Protein AF-A0A8T4Y6J2-F1 (afdb_monomer)

Radius of gyration: 19.79 Å; Cα contacts (8 Å, |Δi|>4): 107; chains: 1; bounding box: 49×29×44 Å

Foldseek 3Di:
DQDPVNVCCVPPVVPPDDDPPPPCPVPDPPPPPPVVPQPPPLPLVVLVQFPDKDFAPPDFDFFQAPRRRDTDGGRIWTQGPVRDIGDHDPVSVVSSVCVVVVPD

Mean predicted aligned error: 16.56 Å

Secondary structure (DSSP, 8-state):
---HHHHHHHHHSTT----------TT------------S---HHHHTTEEEEEE-TT--EEEE-TTT--EEEE-EEEEETT--EEEE-HHHHHHHHHHHTT--

Sequence (104 aa):
EITTEELYNRHFLSETSPRANISLNANKASFSENASKLDEKADFNYLRNFKAVYWSDGYYGWHPCAVCGQTKLTSWQAETFQSEKVWLCEDCKEAWEKQQAGAT

Nearest PDB structures (foldseek):
  1f9p-assembly1_A  TM=5.234E-01  e=3.543E-01  Homo sapiens
  4hcs-assembly1_A  TM=5.384E-01  e=3.081E+00  Danio rerio
  8ebw-assembly1_E  TM=5.032E-01  e=3.296E+00  Homo sapiens
  5x15-assembly1_C-2  TM=3.542E-01  e=2.516E+00  Streptomyces coelicolor A3(2)
  8t5c-assembly1_c  TM=1.832E-01  e=2.197E+00  Lassa virus Josiah

Structure (mmCIF, N/CA/C/O backbone):
data_AF-A0A8T4Y6J2-F1
#
_entry.id   AF-A0A8T4Y6J2-F1
#
loop_
_atom_site.group_PDB
_atom_site.id
_atom_site.type_symbol
_atom_site.label_atom_id
_atom_site.label_alt_id
_atom_site.label_comp_id
_atom_site.label_asym_id
_atom_site.label_entity_id
_atom_site.label_seq_id
_atom_site.pdbx_PDB_ins_code
_atom_site.Cartn_x
_atom_site.Cartn_y
_atom_site.Cartn_z
_atom_site.occupancy
_atom_site.B_iso_or_equiv
_atom_site.auth_seq_id
_atom_site.auth_comp_id
_atom_site.auth_asym_id
_atom_site.auth_atom_id
_atom_site.pdbx_PDB_model_num
ATOM 1 N N . GLU A 1 1 ? 35.914 -0.478 8.372 1.00 59.00 1 GLU A N 1
ATOM 2 C CA . GLU A 1 1 ? 34.498 -0.265 8.010 1.00 59.00 1 GLU A CA 1
ATOM 3 C C . GLU A 1 1 ? 34.465 0.593 6.761 1.00 59.00 1 GLU A C 1
ATOM 5 O O . GLU A 1 1 ? 35.320 1.460 6.651 1.00 59.00 1 GLU A O 1
ATOM 10 N N . ILE A 1 2 ? 33.574 0.298 5.816 1.00 67.62 2 ILE A N 1
ATOM 11 C CA . ILE A 1 2 ? 33.400 1.110 4.603 1.00 67.62 2 ILE A CA 1
ATOM 12 C C . ILE A 1 2 ? 32.377 2.189 4.937 1.00 67.62 2 ILE A C 1
ATOM 14 O O . ILE A 1 2 ? 31.308 1.869 5.466 1.00 67.62 2 ILE A O 1
ATOM 18 N N . THR A 1 3 ? 32.708 3.450 4.679 1.00 79.62 3 THR A N 1
ATOM 19 C CA . THR A 1 3 ? 31.803 4.563 4.983 1.00 79.62 3 THR A CA 1
ATOM 20 C C . THR A 1 3 ? 30.677 4.645 3.951 1.00 79.62 3 THR A C 1
ATOM 22 O O . THR A 1 3 ? 30.785 4.167 2.819 1.00 79.62 3 THR A O 1
ATOM 25 N N . THR A 1 4 ? 29.561 5.266 4.322 1.00 69.81 4 THR A N 1
ATOM 26 C CA . THR A 1 4 ? 28.406 5.458 3.430 1.00 69.81 4 THR A CA 1
ATOM 27 C C . THR A 1 4 ? 28.779 6.249 2.167 1.00 69.81 4 THR A C 1
ATOM 29 O O . THR A 1 4 ? 28.243 6.002 1.089 1.00 69.81 4 THR A O 1
ATOM 32 N N . GLU A 1 5 ? 29.752 7.155 2.283 1.00 71.19 5 GLU A N 1
ATOM 33 C CA . GLU A 1 5 ? 30.307 7.935 1.171 1.00 71.19 5 GLU A CA 1
ATOM 34 C C . GLU A 1 5 ? 31.140 7.069 0.217 1.00 71.19 5 GLU A C 1
ATOM 36 O O . GLU A 1 5 ? 31.055 7.226 -1.003 1.00 71.19 5 GLU A O 1
ATOM 41 N N . GLU A 1 6 ? 31.902 6.105 0.741 1.00 69.81 6 GLU A N 1
ATOM 42 C CA . GLU A 1 6 ? 32.647 5.151 -0.085 1.00 69.81 6 GLU A CA 1
ATOM 43 C C . GLU A 1 6 ? 31.713 4.238 -0.890 1.00 69.81 6 GLU A C 1
ATOM 45 O O . GLU A 1 6 ? 32.006 3.933 -2.048 1.00 69.81 6 GLU A O 1
ATOM 50 N N . LEU A 1 7 ? 30.564 3.849 -0.328 1.00 68.19 7 LEU A N 1
ATOM 51 C CA . LEU A 1 7 ? 29.528 3.095 -1.046 1.00 68.19 7 LEU A CA 1
ATOM 52 C C . LEU A 1 7 ? 28.888 3.916 -2.175 1.00 68.19 7 LEU A C 1
ATOM 54 O O . LEU A 1 7 ? 28.740 3.400 -3.286 1.00 68.19 7 LEU A O 1
ATOM 58 N N . TYR A 1 8 ? 28.568 5.191 -1.926 1.00 68.56 8 TYR A N 1
ATOM 59 C CA . TYR A 1 8 ? 28.017 6.086 -2.950 1.00 68.56 8 TYR A CA 1
ATOM 60 C C . TYR A 1 8 ? 28.987 6.261 -4.125 1.00 68.56 8 TYR A C 1
ATOM 62 O O . TYR A 1 8 ? 28.618 6.059 -5.283 1.00 68.56 8 TYR A O 1
ATOM 70 N N . ASN A 1 9 ? 30.257 6.542 -3.831 1.00 69.94 9 ASN A N 1
ATOM 71 C CA . ASN A 1 9 ? 31.271 6.760 -4.862 1.00 69.94 9 ASN A CA 1
ATOM 72 C C . ASN A 1 9 ? 31.520 5.509 -5.716 1.00 69.94 9 ASN A C 1
ATOM 74 O O . ASN A 1 9 ? 31.772 5.623 -6.915 1.00 69.94 9 ASN A O 1
ATOM 78 N N . ARG A 1 10 ? 31.409 4.309 -5.134 1.00 68.31 10 ARG A N 1
ATOM 79 C CA . ARG A 1 10 ? 31.625 3.053 -5.866 1.00 68.31 10 ARG A CA 1
ATOM 80 C C . ARG A 1 10 ? 30.508 2.734 -6.856 1.00 68.31 10 ARG A C 1
ATOM 82 O O . ARG A 1 10 ? 30.796 2.196 -7.923 1.00 68.31 10 ARG A O 1
ATOM 89 N N . HIS A 1 11 ? 29.263 3.052 -6.506 1.00 60.81 11 HIS A N 1
ATOM 90 C CA . HIS A 1 11 ? 28.095 2.751 -7.337 1.00 60.81 11 HIS A CA 1
ATOM 91 C C . HIS A 1 11 ? 27.742 3.868 -8.319 1.00 60.81 11 HIS A C 1
ATOM 93 O O . HIS A 1 11 ? 27.241 3.571 -9.396 1.00 60.81 11 HIS A O 1
ATOM 99 N N . PHE A 1 12 ? 28.010 5.129 -7.972 1.00 55.31 12 PHE A N 1
ATOM 100 C CA . PHE A 1 12 ? 27.549 6.271 -8.763 1.00 55.31 12 PHE A CA 1
ATOM 101 C C . PHE A 1 12 ? 28.602 6.807 -9.748 1.00 55.31 12 PHE A C 1
ATOM 103 O O . PHE A 1 12 ? 28.254 7.298 -10.815 1.00 55.31 12 PHE A O 1
ATOM 110 N N . LEU A 1 13 ? 29.901 6.692 -9.439 1.00 51.41 13 LEU A N 1
ATOM 111 C CA . LEU A 1 13 ? 30.976 7.201 -10.312 1.00 51.41 13 LEU A CA 1
ATOM 112 C C . LEU A 1 13 ? 31.568 6.136 -11.250 1.00 51.41 13 LEU A C 1
ATOM 114 O O . LEU A 1 13 ? 32.409 6.447 -12.091 1.00 51.41 13 LEU A O 1
ATOM 118 N N . SER A 1 14 ? 31.132 4.881 -11.143 1.00 52.12 14 SER A N 1
ATOM 119 C CA . SER A 1 14 ? 31.537 3.807 -12.059 1.00 52.12 14 SER A CA 1
ATOM 120 C C . SER A 1 14 ? 30.815 3.858 -13.417 1.00 52.12 14 SER A C 1
ATOM 122 O O . SER A 1 14 ? 31.233 3.164 -14.342 1.00 52.12 14 SER A O 1
ATOM 124 N N . GLU A 1 15 ? 29.813 4.731 -13.588 1.00 49.94 15 GLU A N 1
ATOM 125 C CA . GLU A 1 15 ? 29.132 4.966 -14.873 1.00 49.94 15 GLU A CA 1
ATOM 126 C C . GLU A 1 15 ? 29.803 6.024 -15.766 1.00 49.94 15 GLU A C 1
ATOM 128 O O . GLU A 1 15 ? 29.390 6.223 -16.909 1.00 49.94 15 GLU A O 1
ATOM 133 N N . THR A 1 16 ? 30.877 6.682 -15.321 1.00 52.53 16 THR A N 1
ATOM 134 C CA . THR A 1 16 ? 31.616 7.619 -16.181 1.00 52.53 16 THR A CA 1
ATOM 135 C C . THR A 1 16 ? 32.820 6.944 -16.829 1.00 52.53 16 THR A C 1
ATOM 137 O O . THR A 1 16 ? 33.964 7.174 -16.440 1.00 52.53 16 THR A O 1
ATOM 140 N N . SER A 1 17 ? 32.565 6.126 -17.854 1.00 42.00 17 SER A N 1
ATOM 141 C CA . SER A 1 17 ? 33.572 5.751 -18.856 1.00 42.00 17 SER A CA 1
ATOM 142 C C . SER A 1 17 ? 33.170 6.310 -20.234 1.00 42.00 17 SER A C 1
ATOM 144 O O . SER A 1 17 ? 31.980 6.362 -20.552 1.00 42.00 17 SER A O 1
ATOM 146 N N . PRO A 1 18 ? 34.119 6.817 -21.044 1.00 51.56 18 PRO A N 1
ATOM 147 C CA . PRO A 1 18 ? 33.834 7.823 -22.057 1.00 51.56 18 PRO A CA 1
ATOM 148 C C . PRO A 1 18 ? 33.393 7.240 -23.409 1.00 51.56 18 PRO A C 1
ATOM 150 O O . PRO A 1 18 ? 34.020 6.339 -23.958 1.00 51.56 18 PRO A O 1
ATOM 153 N N . ARG A 1 19 ? 32.382 7.898 -23.996 1.00 47.06 19 ARG A N 1
ATOM 154 C CA . ARG A 1 19 ? 31.975 7.877 -25.417 1.00 47.06 19 ARG A CA 1
ATOM 155 C C . ARG A 1 19 ? 31.461 6.542 -25.975 1.00 47.06 19 ARG A C 1
ATOM 157 O O . ARG A 1 19 ? 32.092 5.926 -26.829 1.00 47.06 19 ARG A O 1
ATOM 164 N N . ALA A 1 20 ? 30.202 6.228 -25.671 1.00 37.78 20 ALA A N 1
ATOM 165 C CA . ALA A 1 20 ? 29.337 5.602 -26.668 1.00 37.78 20 ALA A CA 1
ATOM 166 C C . ALA A 1 20 ? 28.809 6.705 -27.602 1.00 37.78 20 ALA A C 1
ATOM 168 O O . ALA A 1 20 ? 28.093 7.615 -27.188 1.00 37.78 20 ALA A O 1
ATOM 169 N N . ASN A 1 21 ? 29.230 6.657 -28.861 1.00 46.78 21 ASN A N 1
ATOM 170 C CA . ASN A 1 21 ? 28.839 7.580 -29.919 1.00 46.78 21 ASN A CA 1
ATOM 171 C C . ASN A 1 21 ? 27.387 7.270 -30.332 1.00 46.78 21 ASN A C 1
ATOM 173 O O . ASN A 1 21 ? 27.146 6.573 -31.316 1.00 46.78 21 ASN A O 1
ATOM 177 N N . ILE A 1 22 ? 26.408 7.707 -29.535 1.00 48.09 22 ILE A N 1
ATOM 178 C CA . ILE A 1 22 ? 24.990 7.559 -29.875 1.00 48.09 22 ILE A CA 1
ATOM 179 C C . ILE A 1 22 ? 24.653 8.675 -30.862 1.00 48.09 22 ILE A C 1
ATOM 181 O O . ILE A 1 22 ? 24.348 9.805 -30.487 1.00 48.09 22 ILE A O 1
ATOM 185 N N . SER A 1 23 ? 24.743 8.353 -32.151 1.00 48.44 23 SER A N 1
ATOM 186 C CA . SER A 1 23 ? 24.109 9.149 -33.196 1.00 48.44 23 SER A CA 1
ATOM 187 C C . SER A 1 23 ? 22.598 9.116 -32.950 1.00 48.44 23 SER A C 1
ATOM 189 O O . SER A 1 23 ? 21.931 8.118 -33.223 1.00 48.44 23 SER A O 1
ATOM 191 N N . LEU A 1 24 ? 22.068 10.195 -32.373 1.00 47.94 24 LEU A N 1
ATOM 192 C CA . LEU A 1 24 ? 20.635 10.453 -32.263 1.00 47.94 24 LEU A CA 1
ATOM 193 C C . LEU A 1 24 ? 20.075 10.688 -33.672 1.00 47.94 24 LEU A C 1
ATOM 195 O O . LEU A 1 24 ? 19.904 11.821 -34.116 1.00 47.94 24 LEU A O 1
ATOM 199 N N . ASN A 1 25 ? 19.803 9.608 -34.406 1.00 47.19 25 ASN A N 1
ATOM 200 C CA . ASN A 1 25 ? 18.888 9.681 -35.535 1.00 47.19 25 ASN A CA 1
ATOM 201 C C . ASN A 1 25 ? 17.474 9.815 -34.957 1.00 47.19 25 ASN A C 1
ATOM 203 O O . ASN A 1 25 ? 16.967 8.889 -34.322 1.00 47.19 25 ASN A O 1
ATOM 207 N N . ALA A 1 26 ? 16.853 10.972 -35.174 1.00 50.19 26 ALA A N 1
ATOM 208 C CA . ALA A 1 26 ? 15.570 11.385 -34.605 1.00 50.19 26 ALA A CA 1
ATOM 209 C C . ALA A 1 26 ? 14.345 10.556 -35.058 1.00 50.19 26 ALA A C 1
ATOM 211 O O . ALA A 1 26 ? 13.217 10.991 -34.869 1.00 50.19 26 ALA A O 1
ATOM 212 N N . ASN A 1 27 ? 14.526 9.372 -35.651 1.00 55.94 27 ASN A N 1
ATOM 213 C CA . ASN A 1 27 ? 13.451 8.625 -36.308 1.00 55.94 27 ASN A CA 1
ATOM 214 C C . ASN A 1 27 ? 13.409 7.130 -35.970 1.00 55.94 27 ASN A C 1
ATOM 216 O O . ASN A 1 27 ? 13.091 6.325 -36.845 1.00 55.94 27 ASN A O 1
ATOM 220 N N . LYS A 1 28 ? 13.739 6.715 -34.737 1.00 49.72 28 LYS A N 1
ATOM 221 C CA . LYS A 1 28 ? 13.500 5.320 -34.307 1.00 49.72 28 LYS A CA 1
ATOM 222 C C . LYS A 1 28 ? 13.508 5.114 -32.788 1.00 49.72 28 LYS A C 1
ATOM 224 O O . LYS A 1 28 ? 14.211 4.260 -32.268 1.00 49.72 28 LYS A O 1
ATOM 229 N N . ALA A 1 29 ? 12.661 5.846 -32.073 1.00 39.41 29 ALA A N 1
ATOM 230 C CA . ALA A 1 29 ? 12.007 5.254 -30.913 1.00 39.41 29 ALA A CA 1
ATOM 231 C C . ALA A 1 29 ? 10.658 4.745 -31.421 1.00 39.41 29 ALA A C 1
ATOM 233 O O . ALA A 1 29 ? 9.731 5.534 -31.586 1.00 39.41 29 ALA A O 1
ATOM 234 N N . SER A 1 30 ? 10.542 3.450 -31.743 1.00 46.19 30 SER A N 1
ATOM 235 C CA . SER A 1 30 ? 9.203 2.867 -31.798 1.00 46.19 30 SER A CA 1
ATOM 236 C C . SER A 1 30 ? 8.719 2.812 -30.357 1.00 46.19 30 SER A C 1
ATOM 238 O O . SER A 1 30 ? 8.945 1.836 -29.638 1.00 46.19 30 SER A O 1
ATOM 240 N N . PHE A 1 31 ? 8.086 3.898 -29.930 1.00 43.91 31 PHE A N 1
ATOM 241 C CA . PHE A 1 31 ? 7.017 3.820 -28.962 1.00 43.91 31 PHE A CA 1
ATOM 242 C C . PHE A 1 31 ? 6.026 2.804 -29.532 1.00 43.91 31 PHE A C 1
ATOM 244 O O . PHE A 1 31 ? 5.147 3.134 -30.320 1.00 43.91 31 PHE A O 1
ATOM 251 N N . SER A 1 32 ? 6.184 1.529 -29.177 1.00 44.53 32 SER A N 1
ATOM 252 C CA . SER A 1 32 ? 4.999 0.692 -29.069 1.00 44.53 32 SER A CA 1
ATOM 253 C C . SER A 1 32 ? 4.294 1.191 -27.816 1.00 44.53 32 SER A C 1
ATOM 255 O O . SER A 1 32 ? 4.417 0.643 -26.724 1.00 44.53 32 SER A O 1
ATOM 257 N N . GLU A 1 33 ? 3.630 2.335 -27.986 1.00 49.75 33 GLU A N 1
ATOM 258 C CA . GLU A 1 33 ? 2.515 2.757 -27.167 1.00 49.75 33 GLU A CA 1
ATOM 259 C C . GLU A 1 33 ? 1.485 1.633 -27.244 1.00 49.75 33 GLU A C 1
ATOM 261 O O . GLU A 1 33 ? 0.511 1.685 -27.983 1.00 49.75 33 GLU A O 1
ATOM 266 N N . ASN A 1 34 ? 1.662 0.634 -26.389 1.00 47.72 34 ASN A N 1
ATOM 267 C CA . ASN A 1 34 ? 0.523 0.130 -25.653 1.00 47.72 34 ASN A CA 1
ATOM 268 C C . ASN A 1 34 ? 0.303 1.097 -24.487 1.00 47.72 34 ASN A C 1
ATOM 270 O O . ASN A 1 34 ? 0.324 0.720 -23.317 1.00 47.72 34 ASN A O 1
ATOM 274 N N . ALA A 1 35 ? 0.107 2.376 -24.827 1.00 50.06 35 ALA A N 1
ATOM 275 C CA . ALA A 1 35 ? -0.655 3.290 -24.011 1.00 50.06 35 ALA A CA 1
ATOM 276 C C . ALA A 1 35 ? -2.084 2.747 -24.058 1.00 50.06 35 ALA A C 1
ATOM 278 O O . ALA A 1 35 ? -2.935 3.209 -24.818 1.00 50.06 35 ALA A O 1
ATOM 279 N N . SER A 1 36 ? -2.323 1.687 -23.283 1.00 45.03 36 SER A N 1
ATOM 280 C CA . SER A 1 36 ? -3.648 1.334 -2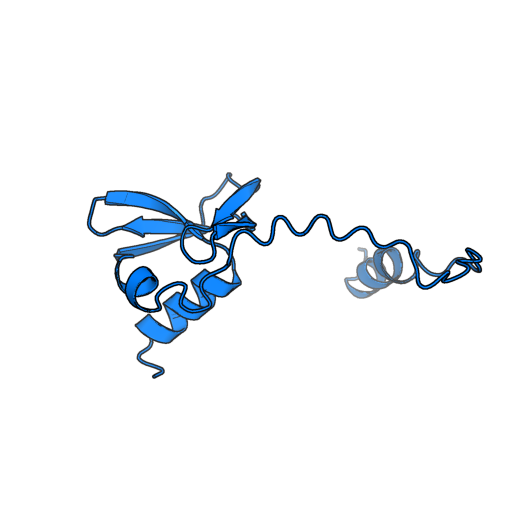2.808 1.00 45.03 36 SER A CA 1
ATOM 281 C C . SER A 1 36 ? -4.118 2.569 -22.076 1.00 45.03 36 SER A C 1
ATOM 283 O O . SER A 1 36 ? -3.752 2.747 -20.921 1.00 45.03 36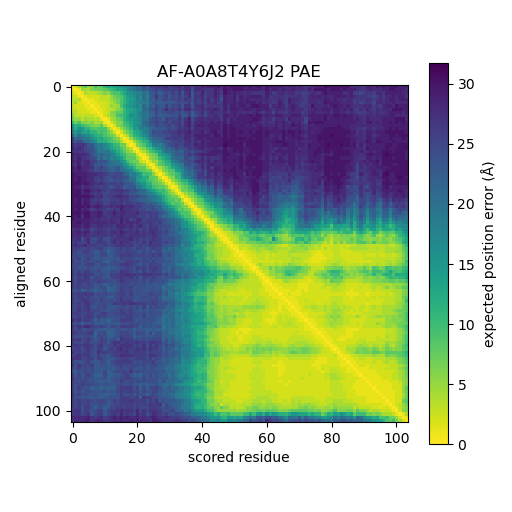 SER A O 1
ATOM 285 N N . LYS A 1 37 ? -4.774 3.455 -22.834 1.00 46.91 37 LYS A N 1
ATOM 286 C CA . LYS A 1 37 ? -5.488 4.665 -22.452 1.00 46.91 37 LYS A CA 1
ATOM 287 C C . LYS A 1 37 ? -5.592 4.740 -20.931 1.00 46.91 37 LYS A C 1
ATOM 289 O O . LYS A 1 37 ? -6.535 4.209 -20.351 1.00 46.91 37 LYS A O 1
ATOM 294 N N . LEU A 1 38 ? -4.547 5.282 -20.301 1.00 47.28 38 LEU A N 1
ATOM 295 C CA . LEU A 1 38 ? -4.550 5.533 -18.873 1.00 47.28 38 LEU A CA 1
ATOM 296 C C . LEU A 1 38 ? -5.553 6.654 -18.746 1.00 47.28 38 LEU A C 1
ATOM 298 O O . LEU A 1 38 ? -5.265 7.795 -19.098 1.00 47.28 38 LEU A O 1
ATOM 302 N N . ASP A 1 39 ? -6.773 6.285 -18.384 1.00 42.12 39 ASP A N 1
ATOM 303 C CA . ASP A 1 39 ? -7.766 7.242 -17.963 1.00 42.12 39 ASP A CA 1
ATOM 304 C C . ASP A 1 39 ? -7.083 8.052 -16.853 1.00 42.12 39 ASP A C 1
ATOM 306 O O . ASP A 1 39 ? -6.783 7.525 -15.783 1.00 42.12 39 ASP A O 1
ATOM 310 N N . GLU A 1 40 ? -6.735 9.312 -17.135 1.00 48.19 40 GLU A N 1
ATOM 311 C CA . GLU A 1 40 ? -6.107 10.250 -16.186 1.00 48.19 40 GLU A CA 1
ATOM 312 C C . GLU A 1 40 ? -7.012 10.541 -14.972 1.00 48.19 40 GLU A C 1
ATOM 314 O O . GLU A 1 40 ? -6.689 11.357 -14.112 1.00 48.19 40 GLU A O 1
ATOM 319 N N . LYS A 1 41 ? -8.140 9.835 -14.866 1.00 44.88 41 LYS A N 1
ATOM 320 C CA . LYS A 1 41 ? -8.897 9.605 -13.647 1.00 44.88 41 LYS A CA 1
ATOM 321 C C . LYS A 1 41 ? -8.773 8.142 -13.227 1.00 44.88 41 LYS A C 1
ATOM 323 O O . LYS A 1 41 ? -9.778 7.455 -13.071 1.00 44.88 41 LYS A O 1
ATOM 328 N N . ALA A 1 42 ? -7.551 7.667 -12.981 1.00 50.12 42 ALA A N 1
ATOM 329 C CA . ALA A 1 42 ? -7.361 6.591 -12.016 1.00 50.12 42 ALA A CA 1
ATOM 330 C C . ALA A 1 42 ? -7.970 7.111 -10.711 1.00 50.12 42 ALA A C 1
ATOM 332 O O . ALA A 1 42 ? -7.404 7.965 -10.029 1.00 50.12 42 ALA A O 1
ATOM 333 N N . ASP A 1 43 ? -9.226 6.727 -10.518 1.00 54.34 43 ASP A N 1
ATOM 334 C CA . ASP A 1 43 ? -10.216 7.413 -9.713 1.00 54.34 43 ASP A CA 1
ATOM 335 C C . ASP A 1 43 ? -9.624 7.648 -8.324 1.00 54.34 43 ASP A C 1
ATOM 337 O O . ASP A 1 43 ? -9.296 6.694 -7.619 1.00 54.34 43 ASP A O 1
ATOM 341 N N . PHE A 1 44 ? -9.492 8.902 -7.885 1.00 53.59 44 PHE A N 1
ATOM 342 C CA . PHE A 1 44 ? -9.147 9.194 -6.488 1.00 53.59 44 PHE A CA 1
ATOM 343 C C . PHE A 1 44 ? -10.126 8.500 -5.517 1.00 53.59 44 PHE A C 1
ATOM 345 O O . PHE A 1 44 ? -9.788 8.257 -4.360 1.00 53.59 44 PHE A O 1
ATOM 352 N N . ASN A 1 45 ? -11.312 8.113 -6.007 1.00 60.09 45 ASN A N 1
ATOM 353 C CA . ASN A 1 45 ? -12.261 7.240 -5.324 1.00 60.09 45 ASN A CA 1
ATOM 354 C C . ASN A 1 45 ? -11.724 5.830 -5.034 1.00 60.09 45 ASN A C 1
ATOM 356 O O . ASN A 1 45 ? -12.109 5.244 -4.027 1.00 60.09 45 ASN A O 1
ATOM 360 N N . TYR A 1 46 ? -10.834 5.276 -5.859 1.00 67.69 46 TYR A N 1
ATOM 361 C CA . TYR A 1 46 ? -10.312 3.922 -5.670 1.00 67.69 46 TYR A CA 1
ATOM 362 C C . TYR A 1 46 ? -9.414 3.816 -4.432 1.00 67.69 46 TYR A C 1
ATOM 364 O O . TYR A 1 46 ? -9.457 2.814 -3.725 1.00 67.69 46 TYR A O 1
ATOM 372 N N . LEU A 1 47 ? -8.675 4.882 -4.103 1.00 74.75 47 LEU A N 1
ATOM 373 C CA . LEU A 1 47 ? -7.867 4.949 -2.879 1.00 74.75 47 LEU A CA 1
ATOM 374 C C . LEU A 1 47 ? -8.737 4.860 -1.613 1.00 74.75 47 LEU A C 1
ATOM 376 O O . LEU A 1 47 ? -8.324 4.256 -0.624 1.00 74.75 47 LEU A O 1
ATOM 380 N N . ARG A 1 48 ? -9.979 5.363 -1.661 1.00 73.88 48 ARG A N 1
ATOM 381 C CA . ARG A 1 48 ? -10.936 5.269 -0.544 1.00 73.88 48 ARG A CA 1
ATOM 382 C C . ARG A 1 48 ? -11.454 3.855 -0.298 1.00 73.88 48 ARG A C 1
ATOM 384 O O . ARG A 1 48 ? -12.039 3.610 0.750 1.00 73.88 48 ARG A O 1
ATOM 391 N N . ASN A 1 49 ? -11.250 2.927 -1.233 1.00 81.56 49 ASN A N 1
ATOM 392 C CA . ASN A 1 49 ? -11.695 1.542 -1.082 1.00 81.56 49 ASN A CA 1
ATOM 393 C C . ASN A 1 49 ? -10.719 0.688 -0.260 1.00 81.56 49 ASN A C 1
ATOM 395 O O . ASN A 1 49 ? -11.039 -0.465 0.050 1.00 81.56 49 ASN A O 1
ATOM 399 N N . PHE A 1 50 ? -9.551 1.227 0.105 1.00 87.88 50 PHE A N 1
ATOM 400 C CA . PHE A 1 50 ? -8.588 0.536 0.956 1.00 87.88 50 PHE A CA 1
ATOM 401 C C . PHE A 1 50 ? -8.868 0.802 2.429 1.00 87.88 50 PHE A C 1
ATOM 403 O O . PHE A 1 50 ? -8.853 1.938 2.901 1.00 87.88 50 PHE A O 1
ATOM 410 N N . LYS A 1 51 ? -9.078 -0.289 3.158 1.00 88.62 51 LYS A N 1
ATOM 411 C CA . LYS A 1 51 ? -9.264 -0.317 4.605 1.00 88.62 51 LYS A CA 1
ATOM 412 C C . LYS A 1 51 ? -7.930 -0.173 5.335 1.00 88.62 51 LYS A C 1
ATOM 414 O O . LYS A 1 51 ? -7.862 0.491 6.365 1.00 88.62 51 LYS A O 1
ATOM 419 N N . ALA A 1 52 ? -6.883 -0.808 4.816 1.00 89.44 52 ALA A N 1
ATOM 420 C CA . ALA A 1 52 ? -5.543 -0.760 5.385 1.00 89.44 52 ALA A CA 1
ATOM 421 C C . ALA A 1 52 ? -4.487 -0.960 4.297 1.00 89.44 52 ALA A C 1
ATOM 423 O O . ALA A 1 52 ? -4.718 -1.699 3.341 1.00 89.44 52 ALA A O 1
ATOM 424 N N . VAL A 1 53 ? -3.322 -0.343 4.481 1.00 91.75 53 VAL A N 1
ATOM 425 C CA . VAL A 1 53 ? -2.119 -0.561 3.670 1.00 91.75 53 VAL A CA 1
ATOM 426 C C . VAL A 1 53 ? -0.994 -0.980 4.607 1.00 91.75 53 VAL A C 1
ATOM 428 O O . VAL A 1 53 ? -0.812 -0.376 5.663 1.00 91.75 53 VAL A O 1
ATOM 431 N N . TYR A 1 54 ? -0.267 -2.031 4.249 1.00 93.00 54 TYR A N 1
ATOM 432 C CA . TYR A 1 54 ? 0.804 -2.596 5.061 1.00 93.00 54 TYR A CA 1
ATOM 433 C C . TYR A 1 54 ? 1.955 -3.10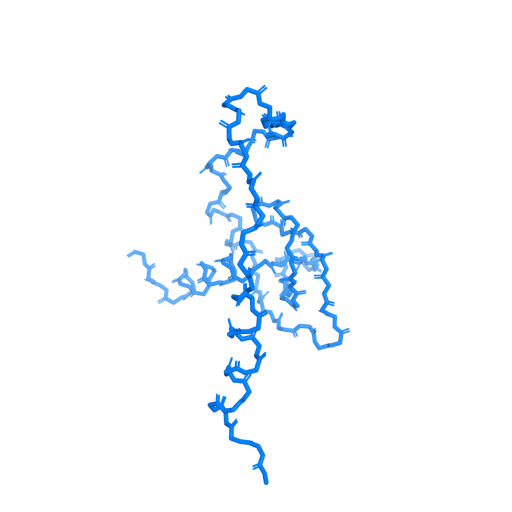1 4.196 1.00 93.00 54 TYR A C 1
ATOM 435 O O . TYR A 1 54 ? 1.798 -3.428 3.017 1.00 93.00 54 TYR A O 1
ATOM 443 N N . TRP A 1 55 ? 3.133 -3.159 4.810 1.00 92.88 55 TRP A N 1
ATOM 444 C CA . TRP A 1 55 ? 4.312 -3.756 4.205 1.00 92.88 55 TRP A CA 1
ATOM 445 C C . TRP A 1 55 ? 4.216 -5.282 4.280 1.00 92.88 55 TRP A C 1
ATOM 447 O O . TRP A 1 55 ? 3.913 -5.837 5.338 1.00 92.88 55 TRP A O 1
ATOM 457 N N . SER A 1 56 ? 4.445 -5.965 3.160 1.00 91.94 56 SER A N 1
ATOM 458 C CA . SER A 1 56 ? 4.460 -7.424 3.089 1.00 91.94 56 SER A CA 1
ATOM 459 C C . SER A 1 56 ? 5.897 -7.936 3.180 1.00 91.94 56 SER A C 1
ATOM 461 O O . SER A 1 56 ? 6.630 -7.983 2.189 1.00 91.94 56 SER A O 1
ATOM 463 N N . ASP A 1 57 ? 6.306 -8.321 4.389 1.00 87.88 57 ASP A N 1
ATOM 464 C CA . ASP A 1 57 ? 7.630 -8.895 4.621 1.00 87.88 57 ASP A CA 1
ATOM 465 C C . ASP A 1 57 ? 7.825 -10.187 3.818 1.00 87.88 57 ASP A C 1
ATOM 467 O O . ASP A 1 57 ? 6.993 -11.095 3.833 1.00 87.88 57 ASP A O 1
ATOM 471 N N . GLY A 1 58 ? 8.950 -10.269 3.105 1.00 83.75 58 GLY A N 1
ATOM 472 C CA . GLY A 1 58 ? 9.301 -11.423 2.273 1.00 83.75 58 GLY A CA 1
ATOM 473 C C . GLY A 1 58 ? 8.722 -11.404 0.856 1.00 83.75 58 GLY A C 1
ATOM 474 O O . GLY A 1 58 ? 9.035 -12.303 0.077 1.00 83.75 58 GLY A O 1
ATOM 475 N N . TYR A 1 59 ? 7.948 -10.379 0.488 1.00 80.50 59 TYR A N 1
ATOM 476 C CA . TYR A 1 59 ? 7.402 -10.227 -0.860 1.00 80.50 59 TYR A CA 1
ATOM 477 C C . TYR A 1 59 ? 7.835 -8.895 -1.466 1.00 80.50 59 TYR A C 1
ATOM 479 O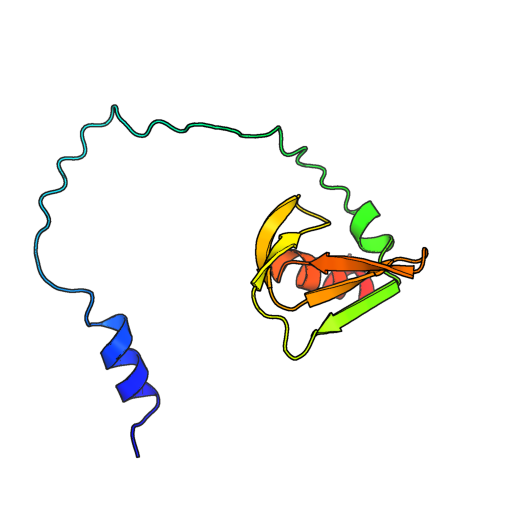 O . TYR A 1 59 ? 7.136 -7.893 -1.354 1.00 80.50 59 TYR A O 1
ATOM 487 N N . TYR A 1 60 ? 9.006 -8.886 -2.104 1.00 86.44 60 TYR A N 1
ATOM 488 C CA . TYR A 1 60 ? 9.487 -7.762 -2.908 1.00 86.44 60 TYR A CA 1
ATOM 489 C C . TYR A 1 60 ? 9.613 -8.209 -4.357 1.00 86.44 60 TYR A C 1
ATOM 491 O O . TYR A 1 60 ? 10.459 -9.039 -4.698 1.00 86.44 60 TYR A O 1
ATOM 499 N N . GLY A 1 61 ? 8.728 -7.696 -5.203 1.00 90.88 61 GLY A N 1
ATOM 500 C CA . GLY A 1 61 ? 8.609 -8.153 -6.577 1.00 90.88 61 GLY A CA 1
ATOM 501 C C . GLY A 1 61 ? 7.917 -7.140 -7.471 1.00 90.88 61 GLY A C 1
ATOM 502 O O . GLY A 1 61 ? 7.442 -6.093 -7.031 1.00 90.88 61 GLY A O 1
ATOM 503 N N . TRP A 1 62 ? 7.908 -7.442 -8.766 1.00 91.75 62 TRP A N 1
ATOM 504 C CA . TRP A 1 62 ? 7.170 -6.663 -9.748 1.00 91.75 62 TRP A CA 1
ATOM 505 C C . TRP A 1 62 ? 5.696 -7.035 -9.663 1.00 91.75 62 TRP A C 1
ATOM 507 O O . TRP A 1 62 ? 5.310 -8.148 -10.026 1.00 91.75 62 TRP A O 1
ATOM 517 N N . HIS A 1 63 ? 4.879 -6.101 -9.187 1.00 92.12 63 HIS A N 1
ATOM 518 C CA . HIS A 1 63 ? 3.446 -6.301 -9.026 1.00 92.12 63 HIS A CA 1
ATOM 519 C C . HIS A 1 63 ? 2.655 -5.194 -9.734 1.00 92.12 63 HIS A C 1
ATOM 521 O O . HIS A 1 63 ? 3.083 -4.034 -9.745 1.00 92.12 63 HIS A O 1
ATOM 527 N N . PRO A 1 64 ? 1.501 -5.521 -10.342 1.00 91.12 64 PRO A N 1
ATOM 528 C CA . PRO A 1 64 ? 0.605 -4.516 -10.896 1.00 91.12 64 PRO A CA 1
ATOM 529 C C . PRO A 1 64 ? -0.037 -3.711 -9.764 1.00 91.12 64 PRO A C 1
ATOM 531 O O . PRO A 1 64 ? -0.647 -4.275 -8.856 1.00 91.12 64 PRO A O 1
ATOM 534 N N . CYS A 1 65 ? 0.092 -2.387 -9.819 1.00 90.25 65 CYS A N 1
ATOM 535 C CA . CYS A 1 65 ? -0.561 -1.498 -8.868 1.00 90.25 65 CYS A CA 1
ATOM 536 C C . CYS A 1 65 ? -2.070 -1.458 -9.129 1.00 90.25 65 CYS A C 1
ATOM 538 O O . CYS A 1 65 ? -2.500 -1.154 -10.240 1.00 90.25 65 CYS A O 1
ATOM 540 N N . ALA A 1 66 ? -2.880 -1.683 -8.098 1.00 89.00 66 ALA A N 1
ATOM 541 C CA . ALA A 1 66 ? -4.336 -1.680 -8.222 1.00 89.00 66 ALA A CA 1
ATOM 542 C C . ALA A 1 66 ? -4.949 -0.294 -8.484 1.00 89.00 66 ALA A C 1
ATOM 544 O O . ALA A 1 66 ? -6.102 -0.214 -8.885 1.00 89.00 66 ALA A O 1
ATOM 545 N N . VAL A 1 67 ? -4.197 0.789 -8.256 1.00 88.44 67 VAL A N 1
ATOM 546 C CA . VAL A 1 67 ? -4.668 2.169 -8.463 1.00 88.44 67 VAL A CA 1
ATOM 547 C C . VAL A 1 67 ? -4.296 2.665 -9.854 1.00 88.44 67 VAL A C 1
ATOM 549 O O . VAL A 1 67 ? -5.166 3.027 -10.634 1.00 88.44 67 VAL A O 1
AT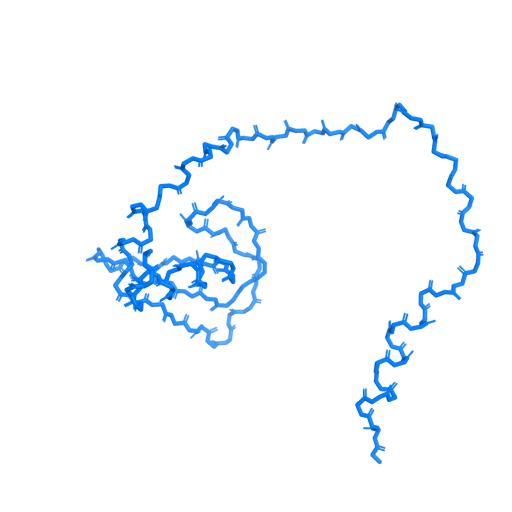OM 552 N N . CYS A 1 68 ? -3.000 2.681 -10.184 1.00 86.88 68 CYS A N 1
ATOM 553 C CA . CYS A 1 68 ? -2.520 3.235 -11.455 1.00 86.88 68 CYS A CA 1
ATOM 554 C C . CYS A 1 68 ? -2.363 2.189 -12.570 1.00 86.88 68 CYS A C 1
ATOM 556 O O . CYS A 1 68 ? -1.989 2.540 -13.687 1.00 86.88 68 CYS A O 1
ATOM 558 N N . GLY A 1 69 ? -2.568 0.901 -12.278 1.00 87.00 69 GLY A N 1
ATOM 559 C CA . GLY A 1 69 ? -2.436 -0.202 -13.237 1.00 87.00 69 GLY A CA 1
ATOM 560 C C . GLY A 1 69 ? -1.000 -0.512 -13.678 1.00 87.00 69 GLY A C 1
ATOM 561 O O . GLY A 1 69 ? -0.761 -1.530 -14.324 1.00 87.00 69 GLY A O 1
ATOM 562 N N . GLN A 1 70 ? -0.025 0.334 -13.334 1.00 86.56 70 GLN A N 1
ATOM 563 C CA . GLN A 1 70 ? 1.369 0.147 -13.727 1.00 86.56 70 GLN A CA 1
ATOM 564 C C . GLN A 1 70 ? 2.022 -0.972 -12.917 1.00 86.56 70 GLN A C 1
ATOM 566 O O . GLN A 1 70 ? 1.854 -1.052 -11.698 1.00 86.56 70 GLN A O 1
ATOM 571 N N . THR A 1 71 ? 2.809 -1.813 -13.589 1.00 90.69 71 THR A N 1
ATOM 572 C CA . THR A 1 71 ? 3.627 -2.827 -12.915 1.00 90.69 71 THR A CA 1
ATOM 573 C C . THR A 1 71 ? 4.879 -2.166 -12.364 1.00 90.69 71 THR A C 1
ATOM 575 O O . THR A 1 71 ? 5.686 -1.627 -13.120 1.00 90.69 71 THR A O 1
ATOM 578 N N . LYS A 1 72 ? 5.026 -2.182 -11.041 1.00 91.50 72 LYS A N 1
ATOM 579 C CA . LYS A 1 72 ? 6.134 -1.545 -10.326 1.00 91.50 72 LYS A CA 1
ATOM 580 C C . LYS A 1 72 ? 6.706 -2.510 -9.297 1.00 91.50 72 LYS A C 1
ATOM 582 O O . LYS A 1 72 ? 6.019 -3.410 -8.817 1.00 91.50 72 LYS A O 1
ATOM 587 N N . LEU A 1 73 ? 7.977 -2.317 -8.977 1.00 90.81 73 LEU A N 1
ATOM 588 C CA . LEU A 1 73 ? 8.640 -3.040 -7.906 1.00 90.81 73 LEU A CA 1
ATOM 589 C C . LEU A 1 73 ? 8.090 -2.533 -6.565 1.00 90.81 73 LEU A C 1
ATOM 591 O O . LEU A 1 73 ? 8.178 -1.338 -6.283 1.00 90.81 73 LEU A O 1
ATOM 595 N N . THR A 1 74 ? 7.461 -3.404 -5.779 1.00 91.69 74 THR A N 1
ATOM 596 C CA . THR A 1 74 ? 6.810 -3.009 -4.522 1.00 91.69 74 THR A CA 1
ATOM 597 C C . THR A 1 74 ? 6.697 -4.174 -3.541 1.00 91.69 74 THR A C 1
ATOM 599 O O . THR A 1 74 ? 6.680 -5.337 -3.941 1.00 91.69 74 THR A O 1
ATOM 602 N N . SER A 1 75 ? 6.590 -3.838 -2.256 1.00 93.44 75 SER A N 1
ATOM 603 C CA . 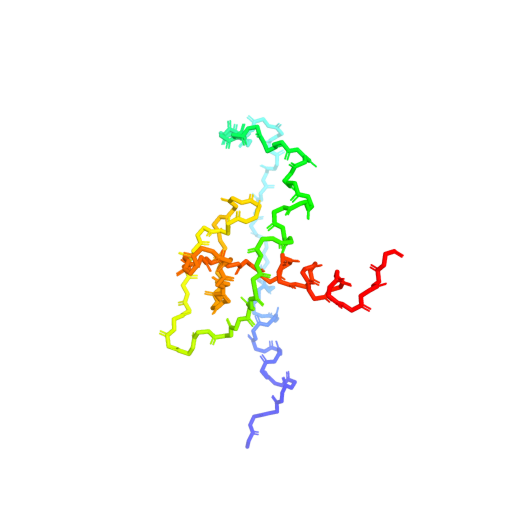SER A 1 75 ? 6.191 -4.743 -1.168 1.00 93.44 75 SER A CA 1
ATOM 604 C C . SER A 1 75 ? 4.912 -4.290 -0.467 1.00 93.44 75 SER A C 1
ATOM 606 O O . SER A 1 75 ? 4.499 -4.895 0.522 1.00 93.44 75 SER A O 1
ATOM 608 N N . TRP A 1 76 ? 4.269 -3.228 -0.951 1.00 94.12 76 TRP A N 1
ATOM 609 C CA . TRP A 1 76 ? 3.067 -2.694 -0.324 1.00 94.12 76 TRP A CA 1
ATOM 610 C C . TRP A 1 76 ? 1.828 -3.469 -0.758 1.00 94.12 76 TRP A C 1
ATOM 612 O O . TRP A 1 76 ? 1.501 -3.531 -1.948 1.00 94.12 76 TRP A O 1
ATOM 622 N N . GLN A 1 77 ? 1.107 -4.005 0.223 1.00 94.12 77 GLN A N 1
ATOM 623 C CA . GLN A 1 77 ? -0.220 -4.576 0.036 1.00 94.12 77 GLN A CA 1
ATOM 624 C C . GLN A 1 77 ? -1.282 -3.683 0.664 1.00 94.12 77 GLN A C 1
ATOM 626 O O . GLN A 1 77 ? -1.089 -3.115 1.737 1.00 94.12 77 GLN A O 1
ATOM 631 N N . ALA A 1 78 ? -2.430 -3.608 0.007 1.00 92.25 78 ALA A N 1
ATOM 632 C CA . ALA A 1 78 ? -3.640 -3.023 0.546 1.00 92.25 78 ALA A CA 1
ATOM 633 C C . ALA A 1 78 ? -4.716 -4.089 0.729 1.00 92.25 78 ALA A C 1
ATOM 635 O O . ALA A 1 78 ? -4.874 -4.977 -0.108 1.00 92.25 78 ALA A O 1
ATOM 636 N N . GLU A 1 79 ? -5.473 -3.973 1.814 1.00 93.25 79 GLU A N 1
ATOM 637 C CA . GLU A 1 79 ? -6.710 -4.715 2.042 1.00 93.25 79 GLU A CA 1
ATOM 638 C C . GLU A 1 79 ? -7.898 -3.816 1.690 1.00 93.25 79 GLU A C 1
ATOM 640 O O . GLU A 1 79 ? -8.024 -2.705 2.219 1.00 93.25 79 GLU A O 1
ATOM 645 N N . THR A 1 80 ? -8.775 -4.277 0.801 1.00 90.19 80 THR A N 1
ATOM 646 C CA . THR A 1 80 ? -10.023 -3.574 0.474 1.00 90.19 80 THR A CA 1
ATOM 647 C C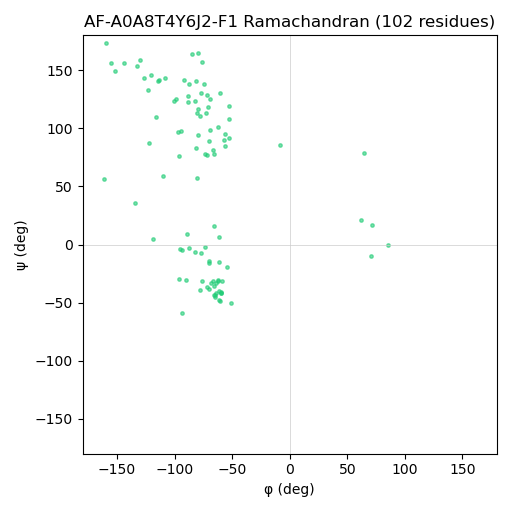 . THR A 1 80 ? -11.094 -3.830 1.537 1.00 90.19 80 THR A C 1
ATOM 649 O O . THR A 1 80 ? -11.009 -4.774 2.323 1.00 90.19 80 THR A O 1
ATOM 652 N N . PHE A 1 81 ? -12.168 -3.036 1.550 1.00 85.81 81 PHE A N 1
ATOM 653 C CA . PHE A 1 81 ? -13.338 -3.328 2.399 1.00 85.81 81 PHE A CA 1
ATOM 654 C C . PHE A 1 81 ? -14.036 -4.659 2.070 1.00 85.81 81 PHE A C 1
ATOM 656 O O . PHE A 1 81 ? -14.813 -5.151 2.884 1.00 85.81 81 PHE A O 1
ATOM 663 N N . GLN A 1 82 ? -13.737 -5.255 0.913 1.00 87.12 82 GLN A N 1
ATOM 664 C CA . GLN A 1 82 ? -14.199 -6.591 0.524 1.00 87.12 82 GLN A CA 1
ATOM 665 C C . GLN A 1 82 ? -13.230 -7.701 0.970 1.00 87.12 82 GLN A C 1
ATOM 667 O O . GLN A 1 82 ? -13.390 -8.852 0.575 1.00 87.12 82 GLN A O 1
ATOM 672 N N . SER A 1 83 ? -12.225 -7.369 1.789 1.00 86.50 83 SER A N 1
ATOM 673 C CA . SER A 1 83 ? -11.171 -8.283 2.248 1.00 86.50 83 SER A CA 1
ATOM 674 C C . SER A 1 83 ? -10.303 -8.864 1.124 1.00 86.50 83 SER A C 1
ATOM 676 O O . SER A 1 83 ? -9.619 -9.869 1.324 1.00 86.50 83 SER A O 1
ATOM 678 N N . GLU A 1 84 ? -10.272 -8.214 -0.041 1.00 90.00 84 GLU A N 1
ATOM 679 C CA . GLU A 1 84 ? -9.330 -8.551 -1.107 1.00 90.00 84 GLU A CA 1
ATOM 680 C C . GLU A 1 84 ? -7.967 -7.914 -0.835 1.00 90.00 84 GLU A C 1
ATOM 682 O O . GLU A 1 84 ? -7.880 -6.768 -0.385 1.00 90.00 84 GLU A O 1
ATOM 687 N N . LYS A 1 85 ? -6.896 -8.656 -1.132 1.00 91.44 85 LYS A N 1
ATOM 688 C CA . LYS A 1 85 ? -5.519 -8.168 -1.033 1.00 91.44 85 LYS A CA 1
ATOM 689 C C . LYS A 1 85 ? -5.011 -7.778 -2.405 1.00 91.44 85 LYS A C 1
ATOM 691 O O . LYS A 1 85 ? -4.982 -8.607 -3.314 1.00 91.44 85 LYS A O 1
ATOM 696 N N . VAL A 1 86 ? -4.569 -6.538 -2.535 1.00 92.50 86 VAL A N 1
ATOM 697 C CA . VAL A 1 86 ? -4.042 -6.000 -3.787 1.00 92.50 86 VAL A CA 1
ATOM 698 C C . VAL A 1 86 ? -2.698 -5.328 -3.566 1.00 92.50 86 VAL A C 1
ATOM 700 O O . VAL A 1 86 ? -2.364 -4.943 -2.449 1.00 92.50 86 VAL A O 1
ATOM 703 N N . TRP A 1 87 ? -1.918 -5.178 -4.631 1.00 93.75 87 TRP A N 1
ATOM 704 C CA . TRP A 1 87 ? -0.616 -4.526 -4.564 1.00 93.75 87 TRP A CA 1
ATOM 705 C C . TRP A 1 87 ? -0.737 -3.035 -4.854 1.00 93.75 87 TRP A C 1
ATOM 707 O O . TRP A 1 87 ? -1.497 -2.610 -5.730 1.00 93.75 87 TRP A O 1
ATOM 717 N N . LEU A 1 88 ? 0.043 -2.240 -4.132 1.00 93.00 88 LEU A N 1
ATOM 718 C CA . LEU A 1 88 ? 0.173 -0.805 -4.349 1.00 93.00 88 LEU A CA 1
ATOM 719 C C . LEU A 1 88 ? 1.618 -0.455 -4.652 1.00 93.00 88 LEU A C 1
ATOM 721 O O . LEU A 1 88 ? 2.532 -1.052 -4.101 1.00 93.00 88 LEU A O 1
ATOM 725 N N . CYS A 1 89 ? 1.839 0.533 -5.509 1.00 91.81 89 CYS A N 1
ATOM 726 C CA . CYS A 1 89 ? 3.160 1.135 -5.651 1.00 91.81 89 CYS A CA 1
ATOM 727 C C . CYS A 1 89 ? 3.387 2.232 -4.601 1.00 91.81 89 CYS A C 1
ATOM 729 O O . CYS A 1 89 ? 2.420 2.755 -4.044 1.00 91.81 89 CYS A O 1
ATOM 731 N N . GLU A 1 90 ? 4.648 2.630 -4.410 1.00 90.62 90 GLU A N 1
ATOM 7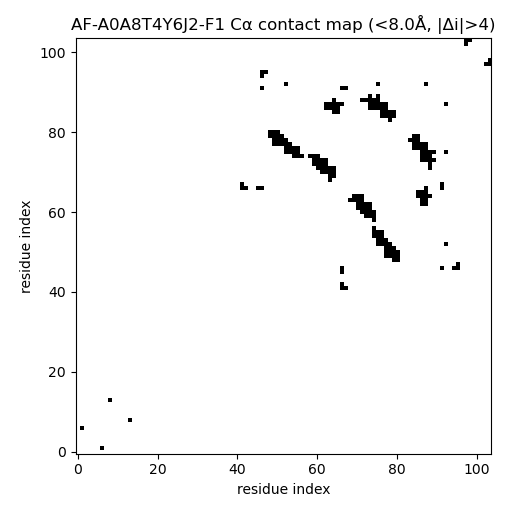32 C CA . GLU A 1 90 ? 5.055 3.682 -3.465 1.00 90.62 90 GLU A CA 1
ATOM 733 C C . GLU A 1 90 ? 4.239 4.975 -3.644 1.00 90.62 90 GLU A C 1
ATOM 735 O O . GLU A 1 90 ? 3.611 5.444 -2.700 1.00 90.62 90 GLU A O 1
ATOM 740 N N . ASP A 1 91 ? 4.135 5.476 -4.882 1.00 89.88 91 ASP A N 1
ATOM 741 C CA . ASP A 1 91 ? 3.431 6.735 -5.179 1.00 89.88 91 ASP A CA 1
ATOM 742 C C . ASP A 1 91 ? 1.948 6.700 -4.762 1.00 89.88 91 ASP A C 1
ATOM 744 O O . ASP A 1 91 ? 1.403 7.659 -4.219 1.00 89.88 91 ASP A O 1
ATOM 748 N N . CYS A 1 92 ? 1.270 5.573 -5.011 1.00 90.12 92 CYS A N 1
ATOM 749 C CA . CYS A 1 92 ? -0.144 5.407 -4.680 1.00 90.12 92 CYS A CA 1
ATOM 750 C C . CYS A 1 92 ? -0.350 5.173 -3.183 1.00 90.12 92 CYS A C 1
ATOM 752 O O . CYS A 1 92 ? -1.370 5.595 -2.640 1.00 90.12 92 CYS A O 1
ATOM 754 N N . LYS A 1 93 ? 0.614 4.534 -2.513 1.00 91.25 93 LYS A N 1
ATOM 755 C CA . LYS A 1 93 ? 0.633 4.405 -1.057 1.00 91.25 93 LYS A CA 1
ATOM 756 C C . LYS A 1 93 ? 0.789 5.778 -0.400 1.00 91.25 93 LYS A C 1
ATOM 758 O O . LYS A 1 93 ? 0.023 6.094 0.504 1.00 91.25 93 LYS A O 1
ATOM 763 N N . GLU A 1 94 ? 1.692 6.625 -0.888 1.00 90.31 94 GLU A N 1
ATOM 764 C CA . GLU A 1 94 ? 1.864 7.989 -0.369 1.00 90.31 94 GLU A CA 1
ATOM 765 C C . GLU A 1 94 ? 0.604 8.844 -0.597 1.00 90.31 94 GLU A C 1
ATOM 767 O O . GLU A 1 94 ? 0.154 9.564 0.297 1.00 90.31 94 GLU A O 1
ATOM 772 N N . ALA A 1 95 ? -0.016 8.734 -1.778 1.00 89.31 95 ALA A N 1
ATOM 773 C CA . ALA A 1 95 ? -1.282 9.406 -2.065 1.00 89.31 95 ALA A CA 1
ATOM 774 C C . ALA A 1 95 ? -2.412 8.943 -1.129 1.00 89.31 95 ALA A C 1
ATOM 776 O O . ALA A 1 95 ? -3.199 9.770 -0.665 1.00 89.31 95 ALA A O 1
ATOM 777 N N . TRP A 1 96 ? -2.478 7.643 -0.824 1.00 88.94 96 TRP A N 1
ATOM 778 C CA . TRP A 1 96 ? -3.419 7.102 0.155 1.00 88.94 96 TRP A CA 1
ATOM 779 C C . TRP A 1 96 ? -3.171 7.684 1.551 1.00 88.94 96 TRP A C 1
ATOM 781 O O . TRP A 1 96 ? -4.103 8.186 2.173 1.00 88.94 96 TRP A O 1
ATOM 791 N N . GLU A 1 97 ? -1.925 7.708 2.028 1.00 89.56 97 GLU A N 1
ATOM 792 C CA . GLU A 1 97 ? -1.592 8.268 3.347 1.00 89.56 97 GLU A CA 1
ATOM 793 C C . GLU A 1 97 ? -1.962 9.748 3.470 1.00 89.56 97 GLU A C 1
ATOM 795 O O . GLU A 1 97 ? -2.525 10.156 4.487 1.00 89.56 97 GLU A O 1
ATOM 800 N N . LYS A 1 98 ? -1.715 10.547 2.424 1.00 87.69 98 LYS A N 1
ATOM 801 C CA . LYS A 1 98 ? -2.123 11.962 2.381 1.00 87.69 98 LYS A CA 1
ATOM 802 C C . LYS A 1 98 ? -3.639 12.125 2.509 1.00 87.69 98 LYS A C 1
ATOM 804 O O . LYS A 1 98 ? -4.093 12.988 3.259 1.00 87.69 98 LYS A O 1
ATOM 809 N N . GLN A 1 99 ? -4.418 11.267 1.843 1.00 84.19 99 GLN A N 1
ATOM 810 C CA . GLN A 1 99 ? -5.877 11.265 1.987 1.00 84.19 99 GLN A CA 1
ATOM 811 C C . GLN A 1 99 ? -6.316 10.887 3.406 1.00 84.19 99 GLN A C 1
ATOM 813 O O . GLN A 1 99 ? -7.189 11.548 3.966 1.00 84.19 99 GLN A O 1
ATOM 818 N N . GLN A 1 100 ? -5.693 9.870 4.008 1.00 83.31 100 GLN A N 1
ATOM 819 C CA . GLN A 1 100 ? -6.019 9.435 5.371 1.00 83.31 100 GLN A CA 1
ATOM 820 C C . GLN A 1 100 ? -5.654 10.488 6.424 1.00 83.31 100 GLN A C 1
ATOM 822 O O . GLN A 1 100 ? -6.346 10.618 7.432 1.00 83.31 100 GLN A O 1
ATOM 827 N N . ALA A 1 101 ? -4.604 11.272 6.178 1.00 80.75 101 ALA A N 1
ATOM 828 C CA . ALA A 1 101 ? -4.195 12.380 7.036 1.00 80.75 101 ALA A CA 1
ATOM 829 C C . ALA A 1 101 ? -5.124 13.610 6.947 1.00 80.75 101 ALA A C 1
ATOM 831 O O . ALA A 1 101 ? -4.897 14.591 7.655 1.00 80.75 101 ALA A O 1
ATOM 832 N N . GLY A 1 102 ? -6.157 13.587 6.093 1.00 68.62 102 GLY A N 1
ATOM 833 C CA . GLY A 1 102 ? -7.067 14.719 5.899 1.00 68.62 102 GLY A CA 1
ATOM 834 C C . GLY A 1 102 ? -6.434 15.900 5.158 1.00 68.62 102 GLY A C 1
ATOM 835 O O . GLY A 1 102 ? -6.966 17.007 5.215 1.00 68.62 102 GLY A O 1
ATOM 836 N N . ALA A 1 103 ? -5.306 15.684 4.472 1.00 56.53 103 ALA A N 1
ATOM 837 C CA . ALA A 1 103 ? -4.673 16.690 3.630 1.00 56.53 103 ALA A CA 1
ATOM 838 C C . ALA A 1 103 ? -5.383 16.726 2.265 1.00 56.53 103 ALA A C 1
ATOM 840 O O . ALA A 1 103 ? -4.972 16.055 1.317 1.00 56.53 103 ALA A O 1
ATOM 841 N N . THR A 1 104 ? -6.497 17.457 2.204 1.00 49.47 104 THR A N 1
ATOM 842 C CA . THR A 1 104 ? -7.187 17.852 0.961 1.00 49.47 104 THR A CA 1
ATOM 843 C C . THR A 1 104 ? -6.705 19.200 0.466 1.00 49.47 104 THR A C 1
ATOM 845 O O . THR A 1 104 ? -6.648 20.119 1.314 1.00 49.47 104 THR A O 1
#

pLDDT: mean 72.42, std 18.97, range [37.78, 94.12]

Solvent-accessible surface area (backbone atoms only — not comparable to full-atom values): 6634 Å² total; per-residue (Å²): 135,85,50,74,65,58,54,49,52,61,68,65,56,69,73,77,70,88,79,84,85,74,79,80,66,96,81,74,79,80,74,81,71,79,67,70,76,72,59,93,65,56,46,77,67,60,57,70,45,46,74,46,76,47,7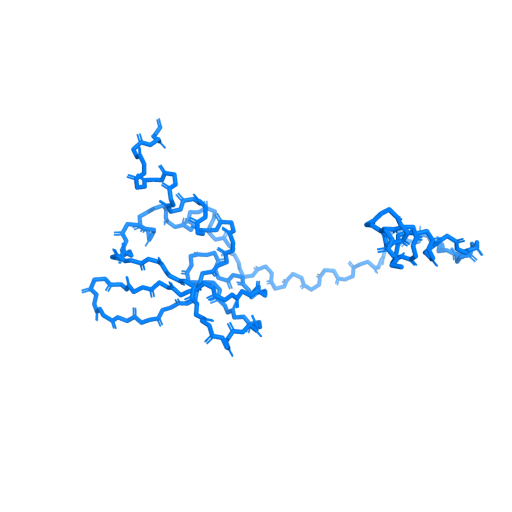9,42,87,94,46,76,43,82,41,55,13,74,67,81,64,50,72,36,75,33,35,36,35,29,33,31,80,84,72,47,79,42,38,35,34,69,72,59,48,54,53,39,51,38,55,75,72,66,64,122